Protein AF-A0A836RZL7-F1 (afdb_monomer_lite)

pLDDT: mean 86.38, std 15.09, range [41.31, 97.12]

Structure (mmCIF, N/CA/C/O backbone):
data_AF-A0A836RZL7-F1
#
_entry.id   AF-A0A836RZL7-F1
#
loop_
_atom_site.group_PDB
_atom_site.id
_atom_site.type_symbol
_atom_site.label_atom_id
_atom_site.label_alt_id
_atom_site.label_comp_id
_atom_site.label_asym_id
_atom_site.label_entity_id
_atom_site.label_seq_id
_atom_site.pdbx_PDB_ins_code
_atom_site.Cartn_x
_atom_site.Cartn_y
_atom_site.Cartn_z
_atom_site.occupancy
_atom_site.B_iso_or_equiv
_atom_site.auth_seq_id
_atom_site.auth_comp_id
_atom_site.auth_asym_id
_atom_site.auth_atom_id
_atom_site.pdbx_PDB_model_num
ATOM 1 N N . MET A 1 1 ? -32.983 -31.287 70.659 1.00 44.88 1 MET A N 1
ATOM 2 C CA . MET A 1 1 ? -33.308 -31.677 69.270 1.00 44.88 1 MET A CA 1
ATOM 3 C C . MET A 1 1 ? -33.449 -30.408 68.447 1.00 44.88 1 MET A C 1
ATOM 5 O O . MET A 1 1 ? -34.324 -29.636 68.791 1.00 44.88 1 MET A O 1
ATOM 9 N N . ARG A 1 2 ? -32.629 -30.274 67.387 1.00 41.31 2 ARG A N 1
ATOM 10 C CA . ARG A 1 2 ? -32.869 -29.498 66.147 1.00 41.31 2 ARG A CA 1
ATOM 11 C C . ARG A 1 2 ? -32.972 -27.967 66.305 1.00 41.31 2 ARG A C 1
ATOM 13 O O . ARG A 1 2 ? -33.760 -27.482 67.089 1.00 41.31 2 ARG A O 1
ATOM 20 N N . SER A 1 3 ? -32.269 -27.118 65.573 1.00 46.44 3 SER A N 1
ATOM 21 C CA . SER A 1 3 ? -31.303 -27.289 64.496 1.00 46.44 3 SER A CA 1
ATOM 22 C C . SER A 1 3 ? -30.613 -25.940 64.313 1.00 46.44 3 SER A C 1
ATOM 24 O O . SER A 1 3 ? -31.258 -24.894 64.357 1.00 46.44 3 SER A O 1
ATOM 26 N N . SER A 1 4 ? -29.308 -25.985 64.087 1.00 48.47 4 SER A N 1
ATOM 27 C CA . SER A 1 4 ? -28.476 -24.861 63.684 1.00 48.47 4 SER A CA 1
ATOM 28 C C . SER A 1 4 ? -28.904 -24.370 62.301 1.00 48.47 4 SER A C 1
ATOM 30 O O . SER A 1 4 ? -28.772 -25.099 61.320 1.00 48.47 4 SER A O 1
ATOM 32 N N . ALA A 1 5 ? -29.400 -23.138 62.206 1.00 55.12 5 ALA A N 1
ATOM 33 C CA . ALA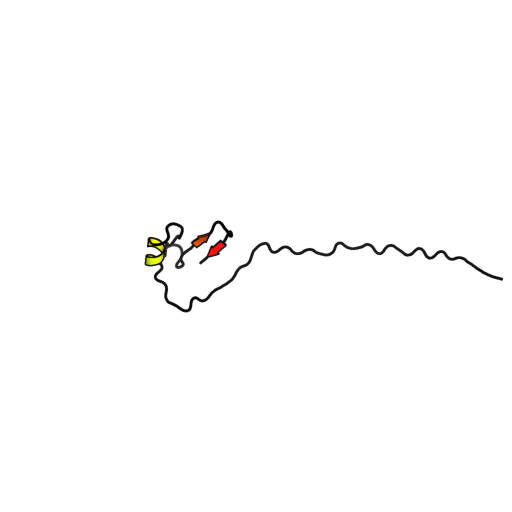 A 1 5 ? -29.528 -22.446 60.929 1.00 55.12 5 ALA A CA 1
ATOM 34 C C . ALA A 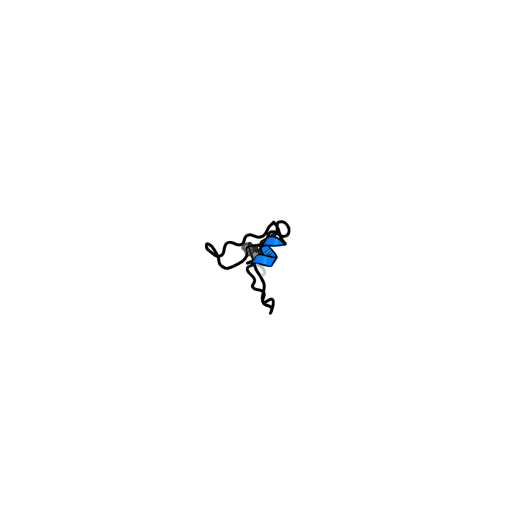1 5 ? -28.180 -21.789 60.612 1.00 55.12 5 ALA A C 1
ATOM 36 O O . ALA A 1 5 ? -27.951 -20.607 60.864 1.00 55.12 5 ALA A O 1
ATOM 37 N N . THR A 1 6 ? -27.251 -22.600 60.109 1.00 58.09 6 THR A N 1
ATOM 38 C CA . THR A 1 6 ? -26.021 -22.121 59.481 1.00 58.09 6 THR A CA 1
ATOM 39 C C . THR A 1 6 ? -26.417 -21.411 58.190 1.00 58.09 6 THR A C 1
ATOM 41 O O . THR A 1 6 ? -26.592 -22.040 57.149 1.00 58.09 6 THR A O 1
ATOM 44 N N . GLN A 1 7 ? -26.608 -20.095 58.275 1.00 64.44 7 GLN A N 1
ATOM 45 C CA . GLN A 1 7 ? -26.765 -19.213 57.124 1.00 64.44 7 GLN A CA 1
ATOM 46 C C . GLN A 1 7 ? -25.463 -19.272 56.312 1.00 64.44 7 GLN A C 1
ATOM 48 O O . GLN A 1 7 ? -24.460 -18.647 56.661 1.00 64.44 7 GLN A O 1
ATOM 53 N N . GLN A 1 8 ? -25.462 -20.080 55.254 1.00 62.75 8 GLN A N 1
ATOM 54 C CA . GLN A 1 8 ? -24.382 -20.13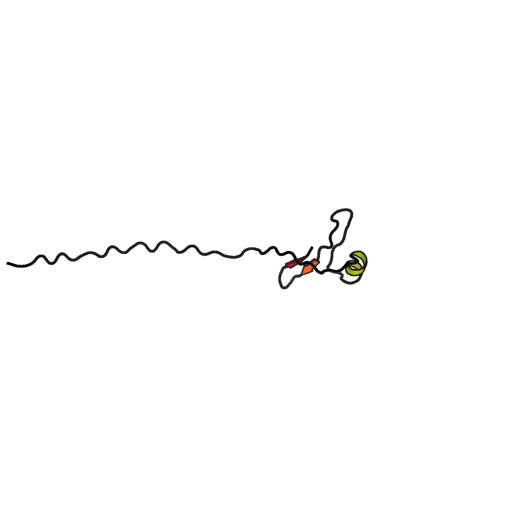3 54.278 1.00 62.75 8 GLN A CA 1
ATOM 55 C C . GLN A 1 8 ? -24.290 -18.763 53.598 1.00 62.75 8 GLN A C 1
ATOM 57 O O . GLN A 1 8 ? -25.148 -18.396 52.797 1.00 62.75 8 GLN A O 1
ATOM 62 N N . ARG A 1 9 ? -23.257 -17.985 53.940 1.00 63.56 9 ARG A N 1
ATOM 63 C CA . ARG A 1 9 ? -22.835 -16.834 53.141 1.00 63.56 9 ARG A CA 1
ATOM 64 C C . ARG A 1 9 ? -22.304 -17.398 51.826 1.00 63.56 9 ARG A C 1
ATOM 66 O O . ARG A 1 9 ? -21.197 -17.929 51.794 1.00 63.56 9 ARG A O 1
ATOM 73 N N . GLN A 1 10 ? -23.112 -17.351 50.770 1.00 60.12 10 GLN A N 1
ATOM 74 C CA . GLN A 1 10 ? -22.594 -17.495 49.414 1.00 60.12 10 GLN A CA 1
ATOM 75 C C . GLN A 1 10 ? -21.565 -16.380 49.229 1.00 60.12 10 GLN A C 1
ATOM 77 O O . GLN A 1 10 ? -21.913 -15.203 49.287 1.00 60.12 10 GLN A O 1
ATOM 82 N N . GLY A 1 11 ? -20.290 -16.747 49.119 1.00 62.59 11 GLY A N 1
ATOM 83 C CA . GLY A 1 11 ? -19.261 -15.800 48.722 1.00 62.59 11 GLY A CA 1
ATOM 84 C C . GLY A 1 11 ? -19.588 -15.315 47.316 1.00 62.59 11 GLY A C 1
ATOM 85 O O . GLY A 1 11 ? -19.735 -16.136 46.411 1.00 62.59 11 GLY A O 1
ATOM 86 N N . GLU A 1 12 ? -19.737 -14.004 47.142 1.00 66.56 12 GLU A N 1
ATOM 87 C CA . GLU A 1 12 ? -19.689 -13.391 45.818 1.00 66.56 12 GLU A CA 1
ATOM 88 C C . GLU A 1 12 ? -18.359 -13.785 45.184 1.00 66.56 12 GLU A C 1
ATOM 90 O O . GLU A 1 12 ? -17.288 -13.424 45.671 1.00 66.56 12 GLU A O 1
ATOM 95 N N . VAL A 1 13 ? -18.427 -14.581 44.120 1.00 72.38 13 VAL A N 1
ATOM 96 C CA . VAL A 1 13 ? -17.265 -14.850 43.280 1.00 72.38 13 VAL A CA 1
ATOM 97 C C . VAL A 1 13 ? -16.906 -13.516 42.624 1.00 72.38 13 VAL A C 1
ATOM 99 O O . VAL A 1 13 ? -17.771 -12.958 41.940 1.00 72.38 13 VAL A O 1
ATOM 102 N N . PRO A 1 14 ? -15.689 -12.975 42.818 1.00 73.50 14 PRO A N 1
ATOM 103 C CA . PRO A 1 14 ? -15.268 -11.777 42.109 1.00 73.50 14 PRO A CA 1
ATOM 104 C C . PRO A 1 14 ? -15.394 -12.046 40.611 1.00 73.50 14 PRO A C 1
ATOM 106 O O . PRO A 1 14 ? -14.762 -12.960 40.082 1.00 73.50 14 PRO A O 1
ATOM 109 N N . GLN A 1 15 ? -16.265 -11.303 39.928 1.00 75.50 15 GLN A N 1
ATOM 110 C CA . GLN A 1 15 ? -16.327 -11.369 38.476 1.00 75.50 15 GLN A CA 1
ATOM 111 C C . GLN A 1 15 ? -15.079 -10.678 37.944 1.00 75.50 15 GLN A C 1
ATOM 113 O O . GLN A 1 15 ? -15.026 -9.451 37.877 1.00 75.50 15 GLN A O 1
ATOM 118 N N . GLU A 1 16 ? -14.054 -11.459 37.613 1.00 78.38 16 GLU A N 1
ATOM 119 C CA . GLU A 1 16 ? -12.901 -10.906 36.917 1.00 78.38 16 GLU A CA 1
ATOM 120 C C . GLU A 1 16 ? -13.362 -10.336 35.566 1.00 78.38 16 GLU A C 1
ATOM 122 O O . GLU A 1 16 ? -14.152 -10.978 34.858 1.00 78.38 16 GLU A O 1
ATOM 127 N N . PRO A 1 17 ? -12.939 -9.110 35.213 1.00 82.50 17 PRO A N 1
ATOM 128 C CA . PRO A 1 17 ? -13.354 -8.482 33.971 1.00 82.50 17 PRO A CA 1
ATOM 129 C C . PRO A 1 17 ? -12.926 -9.361 32.797 1.00 82.50 17 PRO A C 1
ATOM 131 O O . PRO A 1 17 ? -11.764 -9.747 32.674 1.00 82.50 17 PRO A O 1
ATOM 134 N N . ARG A 1 18 ? -13.882 -9.696 31.924 1.00 85.62 18 ARG A N 1
ATOM 135 C CA . ARG A 1 18 ? -13.584 -10.494 30.731 1.00 85.62 18 ARG A CA 1
ATOM 136 C C . ARG A 1 18 ? -12.643 -9.695 29.828 1.00 85.62 18 ARG A C 1
ATOM 138 O O . ARG A 1 18 ? -12.953 -8.535 29.548 1.00 85.62 18 ARG A O 1
ATOM 145 N N . PRO A 1 19 ? -11.546 -10.293 29.338 1.00 87.88 19 PRO A N 1
ATOM 146 C CA . PRO A 1 19 ? -10.659 -9.603 28.419 1.00 87.88 19 PRO A CA 1
ATOM 147 C C . PRO A 1 19 ? -11.426 -9.252 27.141 1.00 87.88 19 PRO A C 1
ATOM 149 O O . PRO A 1 19 ? -12.071 -10.108 26.532 1.00 87.88 19 PRO A O 1
ATOM 152 N N . THR A 1 20 ? -11.366 -7.983 26.749 1.00 92.25 20 THR A N 1
ATOM 153 C CA . THR A 1 20 ? -11.855 -7.500 25.458 1.00 92.25 20 THR A CA 1
ATOM 154 C C . THR A 1 20 ? -10.679 -7.382 24.495 1.00 92.25 20 THR A C 1
ATOM 156 O O . THR A 1 20 ? -9.581 -6.985 24.884 1.00 92.25 20 THR A O 1
ATOM 159 N N . ALA A 1 21 ? -10.899 -7.749 23.234 1.00 92.00 21 ALA A N 1
ATOM 160 C CA . ALA A 1 21 ? -9.918 -7.597 22.168 1.00 92.00 21 ALA A CA 1
ATOM 161 C C . ALA A 1 21 ? -10.492 -6.675 21.092 1.00 92.00 21 ALA A C 1
ATOM 163 O O . ALA A 1 21 ? -11.614 -6.890 20.632 1.00 92.00 21 ALA A O 1
ATOM 164 N N . ASN A 1 22 ? -9.709 -5.675 20.693 1.00 96.25 22 ASN A N 1
ATOM 165 C CA . ASN A 1 22 ? -10.029 -4.765 19.599 1.00 96.25 22 ASN A CA 1
ATOM 166 C C . ASN A 1 22 ? -9.043 -5.002 18.452 1.00 96.25 22 ASN A C 1
ATOM 168 O O . ASN A 1 22 ? -7.852 -5.217 18.680 1.00 96.25 22 ASN A O 1
ATOM 172 N N . ILE A 1 23 ? -9.544 -4.993 17.217 1.00 95.25 23 ILE A N 1
ATOM 173 C CA . ILE A 1 23 ? -8.703 -5.091 16.022 1.00 95.25 23 ILE A CA 1
ATOM 174 C C . ILE A 1 23 ? -8.220 -3.684 15.678 1.00 95.25 23 ILE A C 1
ATOM 176 O O . ILE A 1 23 ? -9.016 -2.840 15.278 1.00 95.25 23 ILE A O 1
ATOM 180 N N . GLU A 1 24 ? -6.918 -3.456 15.814 1.00 96.19 24 GLU A N 1
ATOM 181 C CA . GLU A 1 24 ? -6.299 -2.151 15.542 1.00 96.19 24 GLU A CA 1
ATOM 182 C C . GLU A 1 24 ? -5.880 -1.996 14.073 1.00 96.19 24 GLU A C 1
ATOM 184 O O . GLU A 1 24 ? -5.922 -0.903 13.513 1.00 96.19 24 GLU A O 1
ATOM 189 N N . ASN A 1 25 ? -5.460 -3.091 13.432 1.00 96.00 25 ASN A N 1
ATOM 190 C CA . ASN A 1 25 ? -5.032 -3.102 12.037 1.00 96.00 25 ASN A CA 1
ATOM 191 C C . ASN A 1 25 ? -5.154 -4.510 11.438 1.00 96.00 25 ASN A C 1
ATOM 193 O O . ASN A 1 25 ? -5.050 -5.510 12.151 1.00 96.00 25 ASN A O 1
ATOM 197 N N . ILE A 1 26 ? -5.326 -4.583 10.120 1.00 95.62 26 ILE A N 1
ATOM 198 C CA . ILE A 1 26 ? -5.336 -5.820 9.341 1.00 95.62 26 ILE A CA 1
ATOM 199 C C . ILE A 1 26 ? -4.337 -5.663 8.195 1.00 95.62 26 ILE A C 1
ATOM 201 O O . ILE A 1 26 ? -4.379 -4.684 7.455 1.00 95.62 26 ILE A O 1
ATOM 205 N N . VAL A 1 27 ? -3.466 -6.657 8.026 1.00 97.12 27 VAL A N 1
ATOM 206 C CA . VAL A 1 27 ? -2.577 -6.770 6.865 1.00 97.12 27 VAL A CA 1
ATOM 207 C C . VAL A 1 27 ? -3.042 -7.956 6.032 1.00 97.12 27 VAL A C 1
ATOM 209 O O . VAL A 1 27 ? -3.225 -9.052 6.560 1.00 97.12 27 VAL A O 1
ATOM 212 N N . ALA A 1 28 ? -3.244 -7.731 4.738 1.00 96.38 28 ALA A N 1
ATOM 213 C CA . ALA A 1 28 ? -3.676 -8.750 3.794 1.00 96.38 28 ALA A CA 1
ATOM 214 C C . ALA A 1 28 ? -2.824 -8.693 2.522 1.00 96.38 28 ALA A C 1
ATOM 216 O O . ALA A 1 28 ? -2.281 -7.648 2.169 1.00 96.38 28 ALA A O 1
ATOM 217 N N . THR A 1 29 ? -2.734 -9.824 1.827 1.00 96.75 29 THR A N 1
ATOM 218 C CA . THR A 1 29 ? -2.064 -9.943 0.529 1.00 96.75 29 THR A CA 1
ATOM 219 C C . THR A 1 29 ? -3.069 -10.452 -0.490 1.00 96.75 29 THR A C 1
ATOM 221 O O . THR A 1 29 ? -3.832 -11.374 -0.204 1.00 96.75 29 THR A O 1
ATOM 224 N N . VAL A 1 30 ? -3.063 -9.854 -1.678 1.00 96.19 30 VAL A N 1
ATOM 225 C CA . VAL A 1 30 ? -3.916 -10.249 -2.800 1.00 96.19 30 VAL A CA 1
ATOM 226 C C . VAL A 1 30 ? -3.026 -10.521 -4.005 1.00 96.19 30 VAL A C 1
ATOM 228 O O . VAL A 1 30 ? -2.098 -9.766 -4.279 1.00 96.19 30 VAL A O 1
ATOM 231 N N . SER A 1 31 ? -3.314 -11.596 -4.734 1.00 96.31 31 SER A N 1
ATOM 232 C CA . SER A 1 31 ? -2.669 -11.904 -6.010 1.00 96.31 31 SER A CA 1
ATOM 233 C C . SER A 1 31 ? -3.632 -11.564 -7.143 1.00 96.31 31 SER A C 1
ATOM 235 O O . SER A 1 31 ? -4.726 -12.116 -7.205 1.00 96.31 31 SER A O 1
ATOM 237 N N . LEU A 1 32 ? -3.235 -10.647 -8.028 1.00 94.31 32 LEU A N 1
ATOM 238 C CA . LEU A 1 32 ? -4.069 -10.179 -9.146 1.00 94.31 32 LEU A CA 1
ATOM 239 C C . LEU A 1 32 ? -3.939 -11.032 -10.418 1.00 94.31 32 LEU A C 1
ATOM 241 O O . LEU A 1 32 ? -4.608 -10.734 -11.404 1.00 94.31 32 LEU A O 1
ATOM 245 N N . ASP A 1 33 ? -3.065 -12.043 -10.385 1.00 95.88 33 ASP A N 1
ATOM 246 C CA . ASP A 1 33 ? -2.787 -13.007 -11.462 1.00 95.88 33 ASP A CA 1
ATOM 247 C C . ASP A 1 33 ? -2.592 -12.370 -12.853 1.00 95.88 33 ASP A C 1
ATOM 249 O O . ASP A 1 33 ? -2.987 -12.904 -13.886 1.00 95.88 33 ASP A O 1
ATOM 253 N N . GLN A 1 34 ? -2.000 -11.173 -12.881 1.00 95.69 34 GLN A N 1
ATOM 254 C CA . GLN A 1 34 ? -1.716 -10.427 -14.102 1.00 95.69 34 GLN A CA 1
ATOM 255 C C . GLN A 1 34 ? -0.492 -9.530 -13.917 1.00 95.69 34 GLN A C 1
ATOM 257 O O . GLN A 1 34 ? -0.168 -9.105 -12.805 1.00 95.69 34 GLN A O 1
ATOM 262 N N . THR A 1 35 ? 0.177 -9.209 -15.021 1.00 95.62 35 THR A N 1
ATOM 263 C CA . THR A 1 35 ? 1.256 -8.219 -15.029 1.00 95.62 35 THR A CA 1
ATOM 264 C C . THR A 1 35 ? 0.672 -6.811 -15.047 1.00 95.62 35 THR A C 1
ATOM 266 O O . THR A 1 35 ? -0.203 -6.511 -15.855 1.00 95.62 35 THR A O 1
ATOM 269 N N . LEU A 1 36 ? 1.184 -5.938 -14.180 1.00 94.69 36 LEU A N 1
ATOM 270 C CA . LEU A 1 36 ? 0.770 -4.541 -14.089 1.00 94.69 36 LEU A CA 1
ATOM 271 C C . LEU A 1 36 ? 1.873 -3.612 -14.597 1.00 94.69 36 LEU A C 1
ATOM 273 O O . LEU A 1 36 ? 3.034 -3.751 -14.215 1.00 94.69 36 LEU A O 1
ATOM 277 N N . ASP A 1 37 ? 1.499 -2.626 -15.412 1.00 95.56 37 ASP A N 1
ATOM 278 C CA . ASP A 1 37 ? 2.383 -1.516 -15.769 1.00 95.56 37 ASP A CA 1
ATOM 279 C C . ASP A 1 37 ? 2.231 -0.387 -14.741 1.00 95.56 37 ASP A C 1
ATOM 281 O O . ASP A 1 37 ? 1.328 0.450 -14.825 1.00 95.56 37 ASP A O 1
ATOM 285 N N . LEU A 1 38 ? 3.137 -0.359 -13.762 1.00 95.31 38 LEU A N 1
ATOM 286 C CA . LEU A 1 38 ? 3.108 0.629 -12.680 1.00 95.31 38 LEU A CA 1
ATOM 287 C C . LEU A 1 38 ? 3.273 2.073 -13.185 1.00 95.31 38 LEU A C 1
ATOM 289 O O . LEU A 1 38 ? 2.727 2.993 -12.578 1.00 95.31 38 LEU A O 1
ATOM 293 N N . ARG A 1 39 ? 3.963 2.292 -14.317 1.00 94.69 39 ARG A N 1
ATOM 294 C CA . ARG A 1 39 ? 4.119 3.634 -14.911 1.00 94.69 39 ARG A CA 1
ATOM 295 C C . ARG A 1 39 ? 2.830 4.092 -15.580 1.00 94.69 39 ARG A C 1
ATOM 297 O O . ARG A 1 39 ? 2.512 5.276 -15.547 1.00 94.69 39 ARG A O 1
ATOM 304 N N . MET A 1 40 ? 2.097 3.175 -16.207 1.00 95.50 40 MET A N 1
ATOM 305 C CA . MET A 1 40 ? 0.784 3.484 -16.772 1.00 95.50 40 MET A CA 1
ATOM 306 C C . MET A 1 40 ? -0.228 3.818 -15.669 1.00 95.50 40 MET A C 1
ATOM 308 O O . MET A 1 40 ? -0.987 4.781 -15.808 1.00 95.50 40 MET A O 1
ATOM 312 N N . ILE A 1 41 ? -0.226 3.048 -14.576 1.00 95.12 41 ILE A N 1
ATOM 313 C CA . ILE A 1 41 ? -1.132 3.257 -13.437 1.00 95.12 41 ILE A CA 1
ATOM 314 C C . ILE A 1 41 ? -0.860 4.611 -12.778 1.00 95.12 41 ILE A C 1
ATOM 316 O O . ILE A 1 41 ? -1.804 5.367 -12.560 1.00 95.12 41 ILE A O 1
ATOM 320 N N . GLU A 1 42 ? 0.410 4.953 -12.539 1.00 94.75 42 GLU A N 1
ATOM 321 C CA . GLU A 1 42 ? 0.799 6.248 -11.965 1.00 94.75 42 GLU A CA 1
ATOM 322 C C . GLU A 1 42 ? 0.297 7.438 -12.782 1.00 94.75 42 GLU A C 1
ATOM 324 O O . GLU A 1 42 ? -0.319 8.353 -12.240 1.00 94.75 42 GLU A O 1
ATOM 329 N N . ARG A 1 43 ? 0.414 7.369 -14.108 1.00 94.50 43 ARG A N 1
ATOM 330 C CA . ARG A 1 43 ? -0.108 8.416 -14.998 1.00 94.50 43 ARG A CA 1
ATOM 331 C C . ARG A 1 43 ? -1.631 8.516 -15.003 1.00 94.50 43 ARG A C 1
ATOM 333 O O . ARG A 1 43 ? -2.170 9.556 -15.371 1.00 94.50 43 ARG A O 1
ATOM 340 N N . SER A 1 44 ? -2.316 7.426 -14.667 1.00 95.38 44 SER A N 1
ATOM 341 C CA . SER 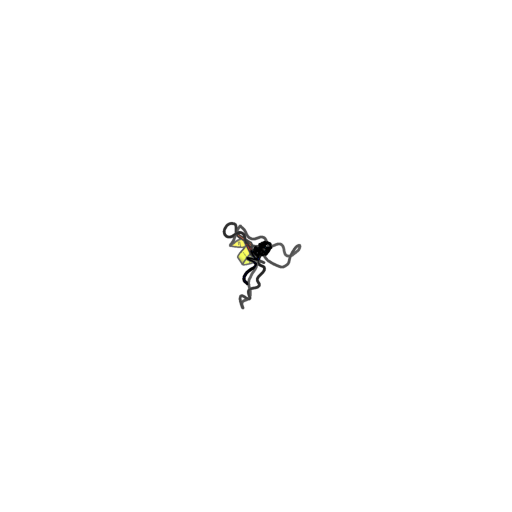A 1 44 ? -3.777 7.329 -14.736 1.00 95.38 44 SER A CA 1
ATOM 342 C C . SER A 1 44 ? -4.456 7.708 -13.419 1.00 95.38 44 SER A C 1
ATOM 344 O O . SER A 1 44 ? -5.611 8.130 -13.432 1.00 95.38 44 SER A O 1
ATOM 346 N N . ILE A 1 45 ? -3.765 7.558 -12.285 1.00 92.94 45 ILE A N 1
ATOM 347 C CA . ILE A 1 45 ? -4.325 7.762 -10.945 1.00 92.94 45 ILE A CA 1
ATOM 348 C C . ILE A 1 45 ? -3.450 8.754 -10.176 1.00 92.94 45 ILE A C 1
ATOM 350 O O . ILE A 1 45 ? -2.392 8.404 -9.678 1.00 92.94 45 ILE A O 1
ATOM 354 N N . LEU A 1 46 ? -3.923 9.988 -10.006 1.00 83.81 46 LEU A N 1
ATOM 355 C CA . LEU A 1 46 ? -3.134 11.085 -9.419 1.00 83.81 46 LEU A CA 1
ATOM 356 C C . LEU A 1 46 ? -2.698 10.880 -7.957 1.00 83.81 46 LEU A C 1
ATOM 358 O O . LEU A 1 46 ? -1.813 11.580 -7.480 1.00 83.81 46 LEU A O 1
ATOM 362 N N . THR A 1 47 ? -3.356 9.987 -7.222 1.00 90.00 47 THR A N 1
ATOM 363 C CA . THR A 1 47 ? -3.136 9.775 -5.783 1.00 90.00 47 THR A CA 1
ATOM 364 C C . THR A 1 47 ? -2.194 8.615 -5.474 1.00 90.00 47 THR A C 1
ATOM 366 O O . THR A 1 47 ? -1.981 8.298 -4.301 1.00 90.00 47 THR A O 1
ATOM 369 N N . VAL A 1 48 ? -1.647 7.961 -6.501 1.00 94.75 48 VAL A N 1
ATOM 370 C CA . VAL A 1 48 ? -0.645 6.910 -6.315 1.00 94.75 48 VA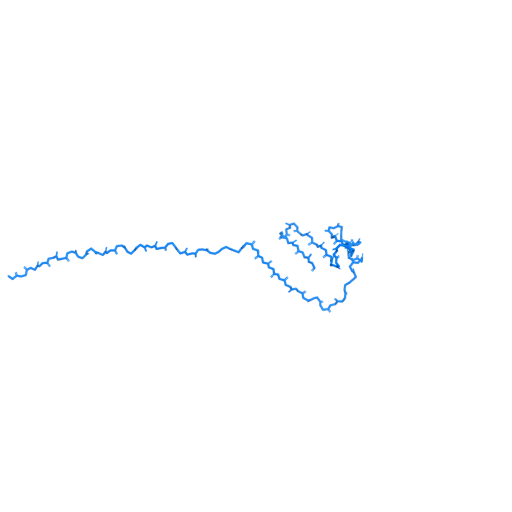L A CA 1
ATOM 371 C C . VAL A 1 48 ? 0.757 7.498 -6.358 1.00 94.75 48 VAL A C 1
ATOM 373 O O . VAL A 1 48 ? 1.030 8.465 -7.063 1.00 94.75 48 VAL A O 1
ATOM 376 N N . GLU A 1 49 ? 1.662 6.879 -5.618 1.00 94.88 49 GLU A N 1
ATOM 377 C CA . GLU A 1 49 ? 3.066 7.257 -5.576 1.00 94.88 49 GLU A CA 1
ATOM 378 C C . GLU A 1 49 ? 3.916 6.100 -6.088 1.00 94.88 49 GLU A C 1
ATOM 380 O O . GLU A 1 49 ? 3.855 4.984 -5.567 1.00 94.88 49 GLU A O 1
ATOM 385 N N . TYR A 1 50 ? 4.727 6.368 -7.110 1.00 96.12 50 TYR A N 1
ATOM 386 C CA . TYR A 1 50 ? 5.642 5.385 -7.675 1.00 96.12 50 TYR A CA 1
ATOM 387 C C . TYR A 1 50 ? 7.021 6.006 -7.908 1.00 96.12 50 TYR A C 1
ATOM 389 O O . TYR A 1 50 ? 7.201 6.864 -8.772 1.00 96.12 50 TYR A O 1
ATOM 397 N N . ASN A 1 51 ? 8.006 5.551 -7.131 1.00 94.75 51 ASN A N 1
ATOM 398 C CA . ASN A 1 51 ? 9.405 5.938 -7.279 1.00 94.75 51 ASN A CA 1
ATOM 399 C C . ASN A 1 51 ? 10.312 4.700 -7.140 1.00 94.75 51 ASN A C 1
ATOM 401 O O . ASN A 1 51 ? 10.706 4.373 -6.017 1.00 94.75 51 ASN A O 1
ATOM 405 N N . PRO A 1 52 ? 10.676 4.033 -8.254 1.00 94.56 52 PRO A N 1
ATOM 406 C CA . PRO A 1 52 ? 11.416 2.769 -8.220 1.00 94.56 52 PRO A CA 1
ATOM 407 C C . PRO A 1 52 ? 12.811 2.872 -7.587 1.00 94.56 52 PRO A C 1
ATOM 409 O O . PRO A 1 52 ? 13.333 1.860 -7.132 1.00 94.56 52 PRO A O 1
ATOM 412 N N . GLU A 1 53 ? 13.401 4.071 -7.515 1.00 97.00 53 GLU A N 1
ATOM 413 C CA . GLU A 1 53 ? 14.688 4.304 -6.840 1.00 97.00 53 GLU A CA 1
ATOM 414 C C . GLU A 1 53 ? 14.56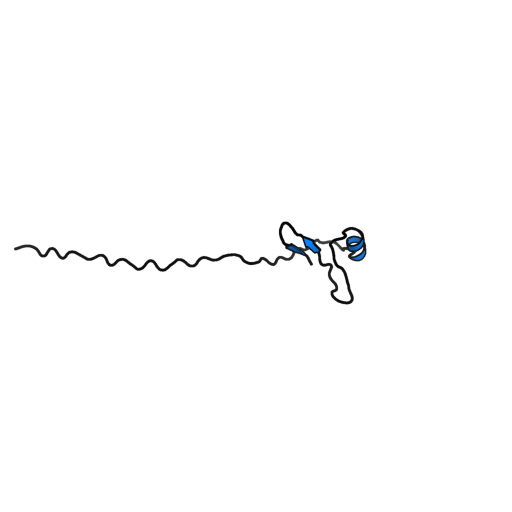6 4.231 -5.307 1.00 97.00 53 GLU A C 1
ATOM 416 O O . GLU A 1 53 ? 15.540 3.938 -4.617 1.00 97.00 53 GLU A O 1
ATOM 421 N N . GLN A 1 54 ? 13.376 4.505 -4.759 1.00 95.94 54 GLN A N 1
ATOM 422 C CA . GLN A 1 54 ? 13.104 4.452 -3.316 1.00 95.94 54 GLN A CA 1
ATOM 423 C C . GLN A 1 54 ? 12.381 3.168 -2.909 1.00 95.94 54 GLN A C 1
ATOM 425 O O . GLN A 1 54 ? 12.692 2.586 -1.870 1.00 95.94 54 GLN A O 1
ATOM 430 N N . PHE A 1 55 ? 11.408 2.735 -3.710 1.00 95.88 55 PHE A N 1
ATOM 431 C CA . PHE A 1 55 ? 10.627 1.531 -3.465 1.00 95.88 55 PHE A CA 1
ATOM 432 C C . PHE A 1 55 ? 10.112 0.953 -4.795 1.00 95.88 55 PHE A C 1
ATOM 434 O O . PHE A 1 55 ? 9.531 1.691 -5.589 1.00 95.88 55 PHE A O 1
ATOM 441 N N . PRO A 1 56 ? 10.286 -0.357 -5.061 1.00 94.50 56 PRO A N 1
ATOM 442 C CA . PRO A 1 56 ? 9.921 -0.949 -6.350 1.00 94.50 56 PRO A CA 1
ATOM 443 C C . PRO A 1 56 ? 8.407 -1.108 -6.577 1.00 94.50 56 PRO A C 1
ATOM 445 O O . PRO A 1 56 ? 8.001 -1.366 -7.708 1.00 94.50 56 PRO A O 1
ATOM 448 N N . GLY A 1 57 ? 7.579 -0.996 -5.533 1.00 95.12 57 GLY A N 1
ATOM 449 C CA . GLY A 1 57 ? 6.119 -1.084 -5.635 1.00 95.12 57 GLY A CA 1
ATOM 450 C C . GLY A 1 57 ? 5.443 0.277 -5.812 1.00 95.12 57 GLY A C 1
ATOM 451 O O . GLY A 1 57 ? 6.054 1.330 -5.624 1.00 95.12 57 GLY A O 1
ATOM 452 N N . LEU A 1 58 ? 4.159 0.249 -6.163 1.00 96.31 58 LEU A N 1
ATOM 453 C CA . LEU A 1 58 ? 3.320 1.440 -6.275 1.00 96.31 58 LEU A CA 1
ATOM 454 C C . LEU A 1 58 ? 2.505 1.584 -4.993 1.00 96.31 58 LEU A C 1
ATOM 456 O O . LEU A 1 58 ? 1.809 0.660 -4.589 1.00 96.31 58 LEU A O 1
ATOM 460 N N . VAL A 1 59 ? 2.580 2.745 -4.352 1.00 96.31 59 VAL A N 1
ATOM 461 C CA . VAL A 1 59 ? 1.853 3.002 -3.110 1.00 96.31 59 VAL A CA 1
ATOM 462 C C . VAL A 1 59 ? 0.557 3.724 -3.426 1.00 96.31 59 VAL A C 1
ATOM 464 O O . VAL A 1 59 ? 0.576 4.830 -3.964 1.00 96.31 59 VAL A O 1
ATOM 467 N N . TYR A 1 60 ? -0.575 3.130 -3.056 1.00 95.50 60 TYR A N 1
ATOM 468 C CA . TYR A 1 60 ? -1.887 3.750 -3.216 1.00 95.50 60 TYR A CA 1
ATOM 469 C C . TYR A 1 60 ? -2.556 3.970 -1.860 1.00 95.50 60 TYR A C 1
ATOM 471 O O . TYR A 1 60 ? -2.743 3.028 -1.089 1.00 95.50 60 TYR A O 1
ATOM 479 N N . ARG A 1 61 ? -2.917 5.222 -1.560 1.00 93.88 61 ARG A N 1
ATOM 480 C CA . ARG A 1 61 ? -3.596 5.608 -0.318 1.00 93.88 61 ARG A CA 1
ATOM 481 C C . ARG A 1 61 ? -5.050 5.978 -0.587 1.00 93.88 61 ARG A C 1
ATOM 483 O O . ARG A 1 61 ? -5.338 6.860 -1.392 1.00 93.88 61 ARG A O 1
ATOM 490 N N . LEU A 1 62 ? -5.946 5.288 0.107 1.00 92.00 62 LEU A N 1
ATOM 491 C CA . LEU A 1 62 ? -7.387 5.504 0.096 1.00 92.00 62 LEU A CA 1
ATOM 492 C C . LEU A 1 62 ? -7.802 6.169 1.411 1.00 92.00 62 LEU A C 1
ATOM 494 O O . LEU A 1 62 ? -7.416 5.712 2.490 1.00 92.00 62 LEU A O 1
ATOM 498 N N . ASP A 1 63 ? -8.617 7.219 1.322 1.00 89.81 63 ASP A N 1
ATOM 499 C CA . ASP A 1 63 ? -9.083 7.958 2.501 1.00 89.81 63 ASP A CA 1
ATOM 500 C C . ASP A 1 63 ? -10.280 7.284 3.190 1.00 89.81 63 ASP A C 1
ATOM 502 O O . ASP A 1 63 ? -10.410 7.338 4.414 1.00 89.81 63 ASP A O 1
ATOM 506 N N . SER A 1 64 ? -11.159 6.633 2.420 1.00 89.19 64 SER A N 1
ATOM 507 C CA . SER A 1 64 ? -12.370 5.981 2.930 1.00 89.19 64 SER A CA 1
ATOM 508 C C . SER A 1 64 ? -12.681 4.692 2.154 1.00 89.19 64 SER A C 1
ATOM 510 O O . SER A 1 64 ? -13.107 4.777 0.999 1.00 89.19 64 SER A O 1
ATOM 512 N N . PRO A 1 65 ? -12.489 3.499 2.755 1.00 89.88 65 PRO A N 1
ATOM 513 C CA . PRO A 1 65 ? -11.874 3.256 4.067 1.00 89.88 65 PRO A CA 1
ATOM 514 C C . PRO A 1 65 ? -10.389 3.656 4.091 1.00 89.88 65 PRO A C 1
ATOM 516 O O . PRO A 1 65 ? -9.729 3.636 3.056 1.00 89.88 65 PRO A O 1
ATOM 519 N N . LYS A 1 66 ? -9.856 3.979 5.279 1.00 92.62 66 LYS A N 1
ATOM 520 C CA . LYS A 1 66 ? -8.436 4.319 5.460 1.00 92.62 66 LYS A CA 1
ATOM 521 C C . LYS A 1 66 ? -7.566 3.092 5.190 1.00 92.62 66 LYS A C 1
ATOM 523 O O . LYS A 1 66 ? -7.422 2.234 6.061 1.00 92.62 66 LYS A O 1
ATOM 528 N N . VAL A 1 67 ? -7.005 3.011 3.987 1.00 95.44 67 VAL A N 1
ATOM 529 C CA . VAL A 1 67 ? -6.246 1.849 3.506 1.00 95.44 67 VAL A CA 1
ATOM 530 C C . VAL A 1 67 ? -5.027 2.309 2.716 1.00 95.44 67 VAL A C 1
ATOM 532 O O . VAL A 1 67 ? -5.095 3.260 1.939 1.00 95.44 67 VAL A O 1
ATOM 535 N N . THR A 1 68 ? -3.923 1.588 2.886 1.00 95.00 68 THR A N 1
ATOM 536 C CA . THR A 1 68 ? -2.743 1.690 2.025 1.00 95.00 68 THR A CA 1
ATOM 537 C C . THR A 1 68 ? -2.565 0.362 1.301 1.00 95.00 68 THR A C 1
ATOM 539 O O . THR A 1 68 ? -2.444 -0.673 1.957 1.00 95.00 68 THR A O 1
ATOM 542 N N . ALA A 1 69 ? -2.546 0.395 -0.029 1.00 93.88 69 ALA A N 1
ATOM 543 C CA . ALA A 1 69 ? -2.222 -0.743 -0.881 1.00 93.88 69 ALA A CA 1
ATOM 544 C C . ALA A 1 69 ? -0.808 -0.587 -1.462 1.00 93.88 69 ALA A C 1
ATOM 546 O O . ALA A 1 69 ? -0.369 0.537 -1.731 1.00 93.88 69 ALA A O 1
ATOM 547 N N . LEU A 1 70 ? -0.122 -1.721 -1.615 1.00 93.38 70 LEU A N 1
ATOM 548 C CA . LEU A 1 70 ? 1.240 -1.862 -2.135 1.00 93.38 70 LEU A CA 1
ATOM 549 C C . LEU A 1 70 ? 1.267 -2.905 -3.255 1.00 93.38 70 LEU A C 1
ATOM 551 O O . LEU A 1 70 ? 0.460 -3.861 -3.156 1.00 93.38 70 LEU A O 1
#

Foldseek 3Di:
DDDDPPPDPPPDDPPDDDDDDDDPDDDDDDDPVDDDDLVVVCVVDVQWDDDCVVPVDIWHADVVVGDIDD

Sequence (70 aa):
MRSSATQQRQGEVPQEPRPTANIENIVATVSLDQTLDLRMIERSILTVEYNPEQFPGLVYRLDSPKVTAL

Secondary structure (DSSP, 8-state):
---------------PPPPP------------SS---HHHHHHH-TTEE--TTT-SSPEEEETTTTEEE-

Radius of gyration: 29.94 Å; chains: 1; bounding box: 48×43×86 Å